Protein AF-A0A968Z0V1-F1 (afdb_monomer_lite)

Radius of gyration: 16.64 Å; chains: 1; bounding box: 34×28×48 Å

Structure (mmCIF, N/CA/C/O backbone):
data_AF-A0A968Z0V1-F1
#
_entry.id   AF-A0A968Z0V1-F1
#
loop_
_atom_site.group_PDB
_atom_site.id
_atom_site.type_symbol
_atom_site.label_atom_id
_atom_site.label_alt_id
_atom_site.label_comp_id
_atom_site.label_asym_id
_atom_site.label_entity_id
_atom_site.label_seq_id
_atom_site.pdbx_PDB_ins_code
_atom_site.Cartn_x
_atom_site.Cartn_y
_atom_site.Cartn_z
_atom_site.occupancy
_atom_site.B_iso_or_equiv
_atom_site.auth_seq_id
_atom_site.auth_comp_id
_atom_site.auth_asym_id
_atom_site.auth_atom_id
_atom_site.pdbx_PDB_model_num
ATOM 1 N N . PRO A 1 1 ? 3.049 -8.896 -10.573 1.00 77.19 1 PRO A N 1
ATOM 2 C CA . PRO A 1 1 ? 4.170 -7.923 -10.628 1.00 77.19 1 PRO A CA 1
ATOM 3 C C . PRO A 1 1 ? 5.228 -8.307 -9.599 1.00 77.19 1 PRO A C 1
ATOM 5 O O . PRO A 1 1 ? 4.851 -8.575 -8.463 1.00 77.19 1 PRO A O 1
ATOM 8 N N . GLU A 1 2 ? 6.504 -8.376 -9.978 1.00 80.38 2 GLU A N 1
ATOM 9 C CA . GLU A 1 2 ? 7.561 -8.896 -9.091 1.00 80.38 2 GLU A CA 1
ATOM 10 C C . GLU A 1 2 ? 7.703 -8.084 -7.800 1.00 80.38 2 GLU A C 1
ATOM 12 O O . GLU A 1 2 ? 7.778 -8.660 -6.719 1.00 80.38 2 GLU A O 1
ATOM 17 N N . ALA A 1 3 ? 7.609 -6.754 -7.894 1.00 82.75 3 ALA A N 1
ATOM 18 C CA . ALA A 1 3 ? 7.660 -5.867 -6.732 1.00 82.75 3 ALA A CA 1
ATOM 19 C C . ALA A 1 3 ? 6.561 -6.164 -5.695 1.00 82.75 3 ALA A C 1
ATOM 21 O O . ALA A 1 3 ? 6.799 -6.079 -4.499 1.00 82.75 3 ALA A O 1
ATOM 22 N N . LEU A 1 4 ? 5.361 -6.557 -6.134 1.00 86.12 4 LEU A N 1
ATOM 23 C CA . LEU A 1 4 ? 4.273 -6.922 -5.219 1.00 86.12 4 LEU A CA 1
ATOM 24 C C . LEU A 1 4 ? 4.454 -8.331 -4.634 1.00 86.12 4 LEU A C 1
ATOM 26 O O . LEU A 1 4 ? 4.033 -8.603 -3.512 1.00 86.12 4 LEU A O 1
ATOM 30 N N . ALA A 1 5 ? 5.089 -9.227 -5.390 1.00 89.88 5 ALA A N 1
ATOM 31 C CA . ALA A 1 5 ? 5.349 -10.604 -4.981 1.00 89.88 5 ALA A CA 1
ATOM 32 C C . ALA A 1 5 ? 6.488 -10.720 -3.954 1.00 89.88 5 ALA A C 1
ATOM 34 O O . ALA A 1 5 ? 6.538 -11.708 -3.222 1.00 89.88 5 ALA A O 1
ATOM 35 N N . GLY A 1 6 ? 7.400 -9.744 -3.918 1.00 88.88 6 GLY A N 1
ATOM 36 C CA . GLY A 1 6 ? 8.520 -9.696 -2.976 1.00 88.88 6 GLY A CA 1
ATOM 37 C C . GLY A 1 6 ? 8.186 -9.098 -1.606 1.00 88.88 6 GLY A C 1
ATOM 38 O O . GLY A 1 6 ? 9.044 -9.132 -0.726 1.00 88.88 6 GLY A O 1
ATOM 39 N N . ALA A 1 7 ? 6.985 -8.542 -1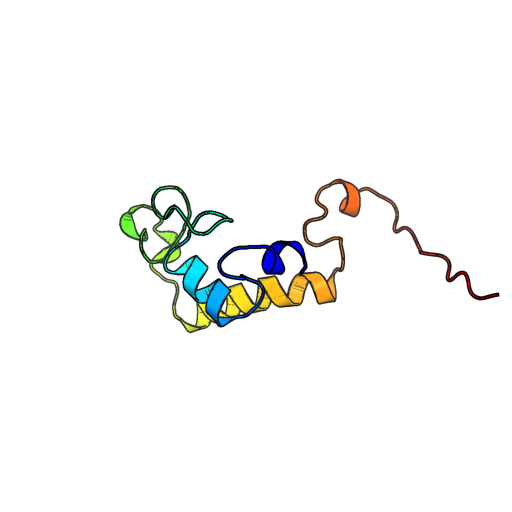.429 1.00 91.81 7 ALA A N 1
ATOM 40 C CA . ALA A 1 7 ? 6.528 -8.017 -0.147 1.00 91.81 7 ALA A CA 1
ATOM 41 C C . ALA A 1 7 ? 6.206 -9.150 0.842 1.00 91.81 7 ALA A C 1
ATOM 43 O O . ALA A 1 7 ? 5.864 -10.269 0.441 1.00 91.81 7 ALA A O 1
ATOM 44 N N . VAL A 1 8 ? 6.274 -8.842 2.136 1.00 89.44 8 VAL A N 1
ATOM 45 C CA . VAL A 1 8 ? 5.862 -9.729 3.227 1.00 89.44 8 VAL A CA 1
ATOM 46 C C . VAL A 1 8 ? 4.802 -8.995 4.057 1.00 89.44 8 VAL A C 1
ATOM 48 O O . VAL A 1 8 ? 5.118 -7.961 4.625 1.00 89.44 8 VAL A O 1
ATOM 51 N N . PRO A 1 9 ? 3.544 -9.471 4.127 1.00 90.56 9 PRO A N 1
ATOM 52 C CA . PRO A 1 9 ? 2.968 -10.561 3.341 1.00 90.56 9 PRO A CA 1
ATOM 53 C C . PRO A 1 9 ? 2.932 -10.224 1.841 1.00 90.56 9 PRO A C 1
ATOM 55 O O . PRO A 1 9 ? 2.981 -9.059 1.444 1.00 90.56 9 PRO A O 1
ATOM 58 N N . ARG A 1 10 ? 2.844 -11.256 0.994 1.00 93.12 10 ARG A N 1
ATOM 59 C CA . ARG A 1 10 ? 2.811 -11.085 -0.467 1.00 93.12 10 ARG A CA 1
ATOM 60 C C . ARG A 1 10 ? 1.611 -10.239 -0.877 1.00 93.12 10 ARG A C 1
ATOM 62 O O . ARG A 1 10 ? 0.497 -10.557 -0.489 1.00 93.12 10 ARG A O 1
ATOM 69 N N . ARG A 1 11 ? 1.808 -9.218 -1.713 1.00 94.88 11 ARG A N 1
ATOM 70 C CA . ARG A 1 11 ? 0.746 -8.295 -2.166 1.00 94.88 11 ARG A CA 1
ATOM 71 C C . ARG A 1 11 ? 0.393 -8.483 -3.649 1.00 94.88 11 ARG A C 1
ATOM 73 O O . ARG A 1 11 ? -0.101 -7.572 -4.303 1.00 94.88 11 ARG A O 1
ATOM 80 N N . ASP A 1 12 ? 0.685 -9.652 -4.218 1.00 93.50 12 ASP A N 1
ATOM 81 C CA . ASP A 1 12 ? 0.474 -9.965 -5.639 1.00 93.50 12 ASP A CA 1
ATOM 82 C C . ASP A 1 12 ? -0.862 -10.659 -5.945 1.00 93.50 12 ASP A C 1
ATOM 84 O O . ASP A 1 12 ? -1.067 -11.160 -7.052 1.00 93.50 12 ASP A O 1
ATOM 88 N N . ASN A 1 13 ? -1.777 -10.667 -4.980 1.00 93.94 13 ASN A N 1
ATOM 89 C CA . ASN A 1 13 ? -3.110 -11.239 -5.092 1.00 93.94 13 ASN A CA 1
ATOM 90 C C . ASN A 1 13 ? -4.166 -10.249 -4.574 1.00 93.94 13 ASN A C 1
ATOM 92 O O . ASN A 1 13 ? -3.837 -9.242 -3.945 1.00 93.94 13 ASN A O 1
ATOM 96 N N . LEU A 1 14 ? -5.431 -10.532 -4.888 1.00 94.44 14 LEU A N 1
ATOM 97 C CA . LEU A 1 14 ? -6.545 -9.635 -4.592 1.00 94.44 14 LEU A CA 1
ATOM 98 C C . LEU A 1 14 ? -6.744 -9.455 -3.082 1.00 94.44 14 LEU A C 1
ATOM 100 O O . LEU A 1 14 ? -6.730 -8.325 -2.607 1.00 94.44 14 LEU A O 1
ATOM 104 N N . GLU A 1 15 ? -6.859 -10.558 -2.341 1.00 94.69 15 GLU A N 1
ATOM 105 C CA . GLU A 1 15 ? -7.124 -10.558 -0.895 1.00 94.69 15 GLU A CA 1
ATOM 106 C C . GLU A 1 15 ? -6.049 -9.786 -0.127 1.00 94.69 15 GLU A C 1
ATOM 108 O O . GLU A 1 15 ? -6.352 -8.944 0.709 1.00 94.69 15 GLU A O 1
ATOM 113 N N . SER A 1 16 ? -4.778 -10.000 -0.467 1.00 94.56 16 SER A N 1
ATOM 114 C CA . SER A 1 16 ? -3.670 -9.313 0.191 1.00 94.56 16 SER A CA 1
ATOM 115 C C . SER A 1 16 ? -3.575 -7.829 -0.165 1.00 94.56 16 SER A C 1
ATOM 117 O O . SER A 1 16 ? -3.001 -7.070 0.608 1.00 94.56 16 SER A O 1
ATOM 119 N N . LEU A 1 17 ? -4.094 -7.380 -1.311 1.00 94.88 17 LEU A N 1
ATOM 120 C CA . LEU A 1 17 ? -4.178 -5.945 -1.610 1.00 94.88 17 LEU A CA 1
ATOM 121 C C . LEU A 1 17 ? -5.363 -5.289 -0.911 1.00 94.88 17 LEU A C 1
ATOM 123 O O . LEU A 1 17 ? -5.217 -4.163 -0.446 1.00 94.88 17 LEU A O 1
ATOM 127 N N . VAL A 1 18 ? -6.497 -5.983 -0.809 1.00 96.25 18 VAL A N 1
ATOM 128 C CA . VAL A 1 18 ? -7.636 -5.515 -0.010 1.00 96.25 18 VAL A CA 1
ATOM 129 C C . VAL A 1 18 ? -7.199 -5.349 1.446 1.00 96.25 18 VAL A C 1
ATOM 131 O O . VAL A 1 18 ? -7.272 -4.236 1.957 1.00 96.25 18 VAL A O 1
ATOM 134 N N . ASP A 1 19 ? -6.582 -6.374 2.043 1.00 95.62 19 ASP A N 1
ATOM 135 C CA . ASP A 1 19 ? -6.011 -6.312 3.399 1.00 95.62 19 ASP A CA 1
ATOM 136 C C . ASP A 1 19 ? -5.020 -5.146 3.567 1.00 95.62 19 ASP A C 1
ATOM 138 O O . ASP A 1 19 ? -5.036 -4.447 4.576 1.00 95.62 19 ASP A O 1
ATOM 142 N N . TYR A 1 20 ? -4.195 -4.861 2.551 1.00 96.06 20 TYR A N 1
ATOM 143 C CA . TYR A 1 20 ? -3.275 -3.720 2.600 1.00 96.06 20 TYR A CA 1
ATOM 144 C C . TYR A 1 20 ? -4.006 -2.372 2.635 1.00 96.06 20 TYR A C 1
ATOM 146 O O . TYR A 1 20 ? -3.545 -1.437 3.284 1.00 96.06 20 TYR A O 1
ATOM 154 N N . ILE A 1 21 ? -5.123 -2.240 1.916 1.00 95.56 21 ILE A N 1
ATOM 155 C CA . ILE A 1 21 ? -5.927 -1.012 1.921 1.00 95.56 21 ILE A CA 1
ATOM 156 C C . ILE A 1 21 ? -6.724 -0.899 3.230 1.00 95.56 21 ILE A C 1
ATOM 158 O O . ILE A 1 21 ? -7.006 0.207 3.689 1.00 95.56 21 ILE A O 1
ATOM 162 N N . GLU A 1 22 ? -7.057 -2.012 3.877 1.00 94.94 22 GLU A N 1
ATOM 163 C CA . GLU A 1 22 ? -7.687 -2.000 5.195 1.00 94.94 22 GLU A CA 1
ATOM 164 C C . GLU A 1 22 ? -6.699 -1.606 6.302 1.00 94.94 22 GLU A C 1
ATOM 166 O O . GLU A 1 22 ? -6.960 -0.660 7.055 1.00 94.94 22 GLU A O 1
ATOM 171 N N . ASN A 1 23 ? -5.554 -2.294 6.363 1.00 95.56 23 ASN A N 1
ATOM 172 C CA . ASN A 1 23 ? -4.499 -2.127 7.360 1.00 95.56 23 ASN A CA 1
ATOM 173 C C . ASN A 1 23 ? -3.108 -2.127 6.690 1.00 95.56 23 ASN A C 1
ATOM 175 O O . ASN A 1 23 ? -2.446 -3.167 6.615 1.00 95.56 23 ASN A O 1
ATOM 179 N N . PRO A 1 24 ? -2.631 -0.971 6.198 1.00 96.19 24 PRO A N 1
ATOM 180 C CA . PRO A 1 24 ? -1.356 -0.902 5.497 1.00 96.19 24 PRO A CA 1
ATOM 181 C C . PRO A 1 24 ? -0.184 -1.166 6.449 1.00 96.19 24 PRO A C 1
ATOM 183 O O . PRO A 1 24 ? -0.111 -0.613 7.550 1.00 96.19 24 PRO A O 1
ATOM 186 N N . THR A 1 25 ? 0.766 -1.976 5.984 1.00 96.12 25 THR A N 1
ATOM 187 C CA . THR A 1 25 ? 1.998 -2.341 6.700 1.00 96.12 25 THR A CA 1
ATOM 188 C C . THR A 1 25 ? 3.235 -1.942 5.902 1.00 96.12 25 THR A C 1
ATOM 190 O O . THR A 1 25 ? 3.160 -1.673 4.704 1.00 96.12 25 THR A O 1
ATOM 193 N N . THR A 1 26 ? 4.406 -1.946 6.527 1.00 96.44 26 THR A N 1
ATOM 194 C CA . THR A 1 26 ? 5.683 -1.852 5.812 1.00 96.44 26 THR A CA 1
ATOM 195 C C . THR A 1 26 ? 5.873 -3.016 4.834 1.00 96.44 26 THR A C 1
ATOM 197 O O . THR A 1 26 ? 5.163 -4.024 4.875 1.00 96.44 26 THR A O 1
ATOM 200 N N . TYR A 1 27 ? 6.841 -2.875 3.924 1.00 95.25 27 TYR A N 1
ATOM 201 C CA . TYR A 1 27 ? 7.128 -3.873 2.886 1.00 95.25 27 TYR A CA 1
ATOM 202 C C . TYR A 1 27 ? 7.574 -5.233 3.450 1.00 95.25 27 TYR A C 1
ATOM 204 O O . TYR A 1 27 ? 7.368 -6.265 2.815 1.00 95.25 27 TYR A O 1
ATOM 212 N N . ASP A 1 28 ? 8.177 -5.228 4.638 1.00 94.38 28 ASP A N 1
ATOM 213 C CA . ASP A 1 28 ? 8.546 -6.410 5.419 1.00 94.38 28 ASP A CA 1
ATOM 214 C C . ASP A 1 28 ? 7.446 -6.867 6.399 1.00 94.38 28 ASP A C 1
ATOM 216 O O . ASP A 1 28 ? 7.587 -7.916 7.027 1.00 94.38 28 ASP A O 1
ATOM 220 N N . GLY A 1 29 ? 6.355 -6.103 6.521 1.00 93.12 29 GLY A N 1
ATOM 221 C CA . GLY A 1 29 ? 5.170 -6.456 7.302 1.00 93.12 29 GLY A CA 1
ATOM 222 C C . GLY A 1 29 ? 5.330 -6.314 8.811 1.00 93.12 29 GLY A C 1
ATOM 223 O O . GLY A 1 29 ? 4.467 -6.782 9.549 1.00 93.12 29 GLY A O 1
ATOM 224 N N . LEU A 1 30 ? 6.425 -5.711 9.280 1.00 93.56 30 LEU A N 1
ATOM 225 C CA . LEU A 1 30 ? 6.734 -5.611 10.708 1.00 93.56 30 LEU A CA 1
ATOM 226 C C . LEU A 1 30 ? 6.004 -4.460 11.400 1.00 93.56 30 LEU A C 1
ATOM 228 O O . LEU A 1 30 ? 5.673 -4.571 12.579 1.00 93.56 30 LEU A O 1
ATOM 232 N N . GLU A 1 31 ? 5.756 -3.367 10.680 1.00 94.44 31 GLU A N 1
ATOM 233 C CA . GLU A 1 31 ? 5.164 -2.158 11.245 1.00 94.44 31 GLU A CA 1
ATOM 234 C C . GLU A 1 31 ? 3.877 -1.790 10.509 1.00 94.44 31 GLU A C 1
ATOM 236 O O . GLU A 1 31 ? 3.804 -1.810 9.278 1.00 94.44 31 GLU A O 1
ATOM 241 N N . GLU A 1 32 ? 2.845 -1.431 11.268 1.00 95.19 32 GLU A N 1
ATOM 242 C CA . GLU A 1 32 ? 1.626 -0.845 10.718 1.00 95.19 32 GLU A CA 1
ATOM 243 C C . GLU A 1 32 ? 1.855 0.641 10.423 1.00 95.19 32 GLU A C 1
ATOM 245 O O . GLU A 1 32 ? 2.360 1.381 11.264 1.00 95.19 32 GLU A O 1
ATOM 250 N N . ILE A 1 33 ? 1.440 1.099 9.241 1.00 96.00 33 ILE A N 1
ATOM 251 C CA . ILE A 1 33 ? 1.694 2.466 8.754 1.00 96.00 33 ILE A CA 1
ATOM 252 C C . ILE A 1 33 ? 0.403 3.252 8.500 1.00 96.00 33 ILE A C 1
ATOM 254 O O . ILE A 1 33 ? 0.394 4.212 7.730 1.00 96.00 33 ILE A O 1
ATOM 258 N N . SER A 1 34 ? -0.696 2.871 9.156 1.00 95.31 34 SER A N 1
ATOM 259 C CA . SER A 1 34 ? -2.016 3.504 8.983 1.00 95.31 34 SER A CA 1
ATOM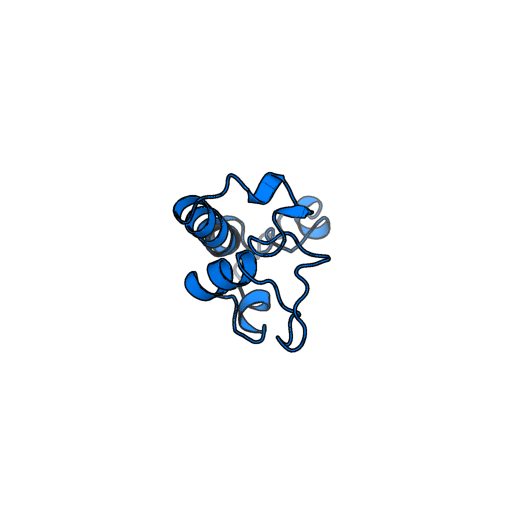 260 C C . SER A 1 34 ? -2.006 5.016 9.252 1.00 95.31 34 SER A C 1
ATOM 262 O O . SER A 1 34 ? -2.777 5.746 8.641 1.00 95.31 34 SER A O 1
ATOM 264 N N . GLU A 1 35 ? -1.113 5.510 10.112 1.00 93.94 35 GLU A N 1
ATOM 265 C CA . GLU A 1 35 ? -0.989 6.944 10.424 1.00 93.94 35 GLU A CA 1
ATOM 266 C C . GLU A 1 35 ? -0.409 7.782 9.272 1.00 93.94 35 GLU A C 1
ATOM 268 O O . GLU A 1 35 ? -0.626 8.992 9.214 1.00 93.94 35 GLU A O 1
ATOM 273 N N . ILE A 1 36 ? 0.342 7.153 8.363 1.00 96.12 36 ILE A N 1
ATOM 274 C CA . ILE A 1 36 ? 1.059 7.832 7.271 1.00 96.12 36 ILE A CA 1
ATOM 275 C C . ILE A 1 36 ? 0.658 7.335 5.879 1.00 96.12 36 ILE A C 1
ATOM 277 O O . ILE A 1 36 ? 1.093 7.902 4.873 1.00 96.12 36 ILE A O 1
ATOM 281 N N . HIS A 1 37 ? -0.173 6.296 5.804 1.00 96.06 37 HIS A N 1
ATOM 282 C CA . HIS A 1 37 ? -0.697 5.739 4.568 1.00 96.06 37 HIS A CA 1
ATOM 283 C C . HIS A 1 37 ? -2.234 5.693 4.607 1.00 96.06 37 HIS A C 1
ATOM 285 O O . HIS A 1 37 ? -2.803 5.249 5.607 1.00 96.06 37 HIS A O 1
ATOM 291 N N . PRO A 1 38 ? -2.928 6.089 3.521 1.00 96.06 38 PRO A N 1
ATOM 292 C CA . PRO A 1 38 ? -4.377 5.950 3.432 1.00 96.06 38 PRO A CA 1
ATOM 293 C C . PRO A 1 38 ? -4.823 4.494 3.588 1.00 96.06 38 PRO A C 1
ATOM 295 O O . PRO A 1 38 ? -4.387 3.632 2.825 1.00 96.06 38 PRO A O 1
ATOM 298 N N . GLY A 1 39 ? -5.712 4.236 4.544 1.00 93.94 39 GLY A N 1
ATOM 299 C CA . GLY A 1 39 ? -6.362 2.942 4.733 1.00 93.94 39 GLY A CA 1
ATOM 300 C C . GLY A 1 39 ? -7.732 3.076 5.400 1.00 93.94 39 GLY A C 1
ATOM 301 O O . GLY A 1 39 ? -8.096 4.165 5.856 1.00 93.94 39 GLY A O 1
ATOM 302 N N . LEU A 1 40 ? -8.511 1.989 5.467 1.00 93.44 40 LEU A N 1
ATOM 303 C CA . LEU A 1 40 ? -9.805 2.009 6.171 1.00 93.44 40 LEU A CA 1
ATOM 304 C C . LEU A 1 40 ? -9.638 2.240 7.683 1.00 93.44 40 LEU A C 1
ATOM 306 O O . LEU A 1 40 ? -10.446 2.945 8.297 1.00 93.44 40 LEU A O 1
ATOM 310 N N . LYS A 1 41 ? -8.551 1.726 8.272 1.00 93.81 41 LYS A N 1
ATOM 311 C CA . LYS A 1 41 ? -8.207 1.938 9.687 1.00 9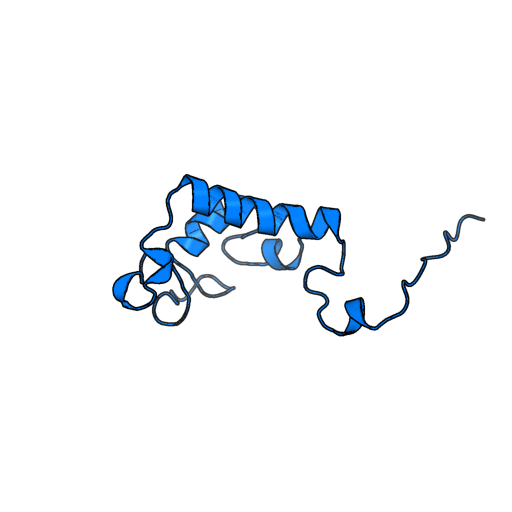3.81 41 LYS A CA 1
ATOM 312 C C . LYS A 1 41 ? -7.938 3.408 10.040 1.00 93.81 41 LYS A C 1
ATOM 314 O O . LYS A 1 41 ? -8.168 3.803 11.177 1.00 93.81 41 LYS A O 1
ATOM 319 N N . SER A 1 42 ? -7.510 4.220 9.071 1.00 93.81 42 SER A N 1
ATOM 320 C CA . SER A 1 42 ? -7.152 5.640 9.231 1.00 93.81 42 SER A CA 1
ATOM 321 C C . SER A 1 42 ? -8.110 6.598 8.509 1.00 93.81 42 SER A C 1
ATOM 323 O O . SER A 1 42 ? -7.743 7.673 8.026 1.00 93.81 42 SER A O 1
ATOM 325 N N . THR A 1 43 ? -9.385 6.217 8.423 1.00 94.56 43 THR A N 1
ATOM 326 C CA . THR A 1 43 ? -10.456 7.026 7.811 1.00 94.56 43 THR A CA 1
ATOM 327 C C . THR A 1 43 ? -10.714 8.352 8.527 1.00 94.56 43 THR A C 1
ATOM 329 O O . THR A 1 43 ? -11.291 9.278 7.946 1.00 94.56 43 THR A O 1
ATOM 332 N N . ASP A 1 44 ? -10.290 8.486 9.777 1.00 94.62 44 ASP A N 1
ATOM 333 C CA . ASP A 1 44 ? -10.318 9.723 10.547 1.00 94.62 44 ASP A CA 1
ATOM 334 C C . ASP A 1 44 ? -9.410 10.799 9.924 1.00 94.62 44 ASP A C 1
ATOM 336 O O . ASP A 1 44 ? -9.899 11.903 9.660 1.00 94.62 44 ASP A O 1
ATOM 340 N N . ILE A 1 45 ? -8.160 10.457 9.589 1.00 96.75 45 ILE A N 1
ATOM 341 C CA . ILE A 1 45 ? -7.162 11.355 8.980 1.00 96.75 45 ILE A CA 1
ATOM 342 C C . ILE A 1 45 ? -7.173 11.349 7.444 1.00 96.75 45 ILE A C 1
ATOM 344 O O . ILE A 1 45 ? -6.753 12.331 6.826 1.00 96.75 45 ILE A O 1
ATOM 348 N N . TYR A 1 46 ? -7.726 10.306 6.813 1.00 96.19 46 TYR A N 1
ATOM 349 C CA . TYR A 1 46 ? -7.919 10.215 5.362 1.00 96.19 46 TYR A CA 1
ATOM 350 C C . TYR A 1 46 ? -9.412 10.177 4.990 1.00 96.19 46 TYR A C 1
ATOM 352 O O . TYR A 1 46 ? -9.960 9.114 4.688 1.00 96.19 46 TYR A O 1
ATOM 360 N N . PRO A 1 47 ? -10.098 11.339 4.908 1.00 95.69 47 PRO A N 1
ATOM 361 C CA . PRO A 1 47 ? -11.543 11.395 4.673 1.00 95.69 47 PRO A CA 1
ATOM 362 C C . PRO A 1 47 ? -12.011 10.731 3.375 1.00 95.69 47 PRO A C 1
ATOM 364 O O . PRO A 1 47 ? -13.149 10.279 3.303 1.00 95.69 47 PRO A O 1
ATOM 367 N N . LYS A 1 48 ? -11.144 10.653 2.355 1.00 94.44 48 LYS A N 1
ATOM 368 C CA . LYS A 1 48 ? -11.457 10.006 1.069 1.00 94.44 48 LYS A CA 1
ATOM 369 C C . LYS A 1 48 ? -11.658 8.493 1.186 1.00 94.44 48 LYS A C 1
ATOM 371 O O . LYS A 1 48 ? -12.299 7.919 0.317 1.00 94.44 48 LYS A O 1
ATOM 376 N N . MET A 1 49 ? -11.149 7.869 2.247 1.00 95.38 49 MET A N 1
ATOM 377 C CA . MET A 1 49 ? -11.316 6.435 2.484 1.00 95.38 49 MET A CA 1
ATOM 378 C C . MET A 1 49 ? -12.696 6.103 3.074 1.00 95.38 49 MET A C 1
ATOM 380 O O . MET A 1 49 ? -13.138 4.969 2.976 1.00 95.38 49 MET A O 1
ATOM 384 N N . ARG A 1 50 ? -13.413 7.083 3.655 1.00 94.25 50 ARG A N 1
ATOM 385 C CA . ARG A 1 50 ? -14.696 6.862 4.362 1.00 94.25 50 ARG A CA 1
ATOM 386 C C . ARG A 1 50 ? -15.830 6.376 3.467 1.00 94.25 50 ARG A C 1
ATOM 388 O O . ARG A 1 50 ? -16.765 5.759 3.958 1.00 94.25 50 ARG A O 1
ATOM 395 N N . SER A 1 51 ? -15.795 6.748 2.191 1.00 94.56 51 SER A N 1
ATOM 396 C CA . SER A 1 51 ? -16.843 6.415 1.225 1.00 94.56 51 SER A CA 1
ATOM 397 C C . SER A 1 51 ? -16.554 5.140 0.441 1.00 94.56 51 SER A C 1
ATOM 399 O O . SER A 1 51 ? -17.371 4.781 -0.398 1.00 94.56 51 SER A O 1
ATOM 401 N N . LEU A 1 52 ? -15.393 4.512 0.650 1.00 95.62 52 LEU A N 1
ATOM 402 C CA . LEU A 1 52 ? -15.020 3.308 -0.080 1.00 95.62 52 LEU A CA 1
ATOM 403 C C . LEU A 1 52 ? -15.779 2.110 0.482 1.00 95.62 52 LEU A C 1
ATOM 405 O O . LEU A 1 52 ? -15.801 1.882 1.691 1.00 95.62 52 LEU A O 1
ATOM 409 N N . THR A 1 53 ? -16.404 1.365 -0.418 1.00 95.69 53 THR A N 1
ATOM 410 C CA . THR A 1 53 ? -17.057 0.089 -0.132 1.00 95.69 53 THR A CA 1
ATOM 411 C C . THR A 1 53 ? -16.108 -1.073 -0.416 1.00 95.69 53 THR A C 1
ATOM 413 O O . THR A 1 53 ? -15.082 -0.896 -1.071 1.00 95.69 53 THR A O 1
ATOM 416 N N . GLU A 1 54 ? -16.462 -2.274 0.037 1.00 94.00 54 GLU A N 1
ATOM 417 C CA . GLU A 1 54 ? -15.703 -3.498 -0.260 1.00 94.00 54 GLU A CA 1
ATOM 418 C C . GLU A 1 54 ? -15.518 -3.710 -1.773 1.00 94.00 54 GLU A C 1
ATOM 420 O O . GLU A 1 54 ? -14.421 -4.008 -2.246 1.00 94.00 54 GLU A O 1
ATOM 425 N N . ASP A 1 55 ? -16.569 -3.453 -2.557 1.00 96.56 55 ASP A N 1
ATOM 426 C CA . ASP A 1 55 ? -16.518 -3.549 -4.018 1.00 96.56 55 ASP A CA 1
ATOM 427 C C . ASP A 1 55 ? -15.513 -2.550 -4.619 1.00 96.56 55 ASP A C 1
ATOM 429 O O . ASP A 1 55 ? -14.807 -2.874 -5.580 1.00 96.56 55 ASP A O 1
ATOM 433 N N . ASP A 1 56 ? -15.393 -1.353 -4.033 1.00 96.62 56 ASP A N 1
ATOM 434 C CA . ASP A 1 56 ? -14.402 -0.360 -4.454 1.00 96.62 56 ASP A CA 1
ATOM 435 C C . ASP A 1 56 ? -12.975 -0.819 -4.130 1.00 96.62 56 ASP A C 1
ATOM 437 O O . ASP A 1 56 ? -12.070 -0.627 -4.946 1.00 96.62 56 ASP A O 1
ATOM 441 N N . LEU A 1 57 ? -12.757 -1.461 -2.975 1.00 95.94 57 LEU A N 1
ATOM 442 C CA . LEU A 1 57 ? -11.451 -2.021 -2.610 1.00 95.94 57 LEU A CA 1
ATOM 443 C C . LEU A 1 57 ? -11.023 -3.107 -3.596 1.00 95.94 57 LEU A C 1
ATOM 445 O O . LEU A 1 57 ? -9.902 -3.076 -4.115 1.00 95.94 57 LEU A O 1
ATOM 449 N N . VAL A 1 58 ? -11.941 -4.021 -3.915 1.00 96.94 58 VAL A N 1
ATOM 450 C CA . VAL A 1 58 ? -11.736 -5.075 -4.913 1.00 96.94 58 VAL A CA 1
ATOM 451 C C . VAL A 1 58 ? -11.447 -4.476 -6.291 1.00 96.94 58 VAL A C 1
ATOM 453 O O . VAL A 1 58 ? -10.530 -4.932 -6.980 1.00 96.94 58 VAL A O 1
ATOM 456 N N . ALA A 1 59 ? -12.169 -3.429 -6.697 1.00 97.50 59 ALA A N 1
ATOM 457 C CA . ALA A 1 59 ? -11.939 -2.752 -7.971 1.00 97.50 59 ALA A CA 1
ATOM 458 C C . ALA A 1 59 ? -10.559 -2.071 -8.034 1.00 97.50 59 ALA A C 1
ATOM 460 O O . ALA A 1 59 ? -9.857 -2.193 -9.045 1.00 97.50 59 ALA A O 1
ATOM 461 N N . ILE A 1 60 ? -10.133 -1.401 -6.958 1.00 96.06 60 ILE A N 1
ATOM 462 C CA . ILE A 1 60 ? -8.807 -0.771 -6.849 1.00 96.06 60 ILE A CA 1
ATOM 463 C C . ILE A 1 60 ? -7.705 -1.835 -6.917 1.00 96.06 60 ILE A C 1
ATOM 465 O O . ILE A 1 60 ? -6.778 -1.717 -7.723 1.00 96.06 60 ILE A O 1
ATOM 469 N N . ALA A 1 61 ? -7.819 -2.898 -6.120 1.00 95.88 61 ALA A N 1
ATOM 470 C CA . ALA A 1 61 ? -6.861 -3.998 -6.108 1.00 95.88 61 ALA A CA 1
ATOM 471 C C . ALA A 1 61 ? -6.782 -4.692 -7.481 1.00 95.88 61 ALA A C 1
ATOM 473 O O . ALA A 1 61 ? -5.693 -4.917 -8.015 1.00 95.88 61 ALA A O 1
ATOM 474 N N . GLY A 1 62 ? -7.932 -4.946 -8.111 1.00 95.56 62 GLY A N 1
ATOM 475 C CA . GLY A 1 62 ? -8.017 -5.494 -9.462 1.00 95.56 62 GLY A CA 1
ATOM 476 C C . GLY A 1 62 ? -7.332 -4.605 -10.502 1.00 95.56 62 GLY A C 1
ATOM 477 O O . GLY A 1 62 ? -6.575 -5.106 -11.335 1.00 95.56 62 GLY A O 1
ATOM 478 N N . HIS A 1 63 ? -7.523 -3.285 -10.426 1.00 95.50 63 HIS A N 1
ATOM 479 C CA . HIS A 1 63 ? -6.842 -2.336 -11.304 1.00 95.50 63 HIS A CA 1
ATOM 480 C C . HIS A 1 63 ? -5.316 -2.412 -11.149 1.00 95.50 63 HIS A C 1
ATOM 482 O O . HIS A 1 63 ? -4.611 -2.549 -12.149 1.00 95.50 63 HIS A O 1
ATOM 488 N N . ILE A 1 64 ? -4.802 -2.408 -9.914 1.00 94.69 64 ILE A N 1
ATOM 489 C CA . ILE A 1 64 ? -3.360 -2.499 -9.620 1.00 94.69 64 ILE A CA 1
ATOM 490 C C . ILE A 1 64 ? -2.741 -3.781 -10.201 1.00 94.69 64 ILE A C 1
ATOM 492 O O . ILE A 1 64 ? -1.623 -3.751 -10.718 1.00 94.69 64 ILE A O 1
ATOM 496 N N . LEU A 1 65 ? -3.458 -4.907 -10.146 1.00 93.75 65 LEU A N 1
ATOM 497 C CA . LEU A 1 65 ? -2.979 -6.188 -10.674 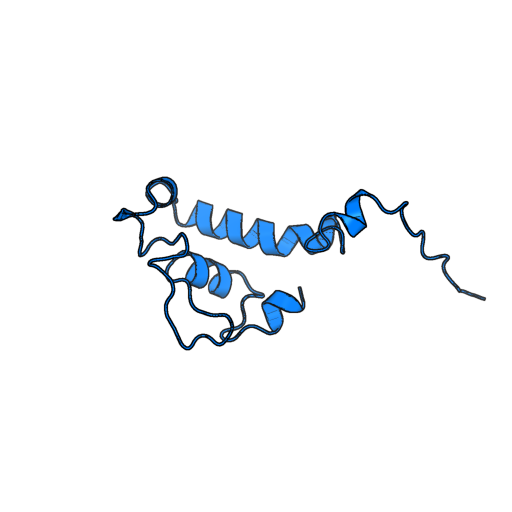1.00 93.75 65 LEU A CA 1
ATOM 498 C C . LEU A 1 65 ? -3.085 -6.286 -12.203 1.00 93.75 65 LEU A C 1
ATOM 500 O O . LEU A 1 65 ? -2.261 -6.955 -12.836 1.00 93.75 65 LEU A O 1
ATOM 504 N N . LEU A 1 66 ? -4.094 -5.647 -12.799 1.00 94.44 66 LEU A N 1
ATOM 505 C CA . LEU A 1 66 ? -4.358 -5.702 -14.236 1.00 94.44 66 LEU A CA 1
ATOM 506 C C . LEU A 1 66 ? -3.465 -4.742 -15.032 1.00 94.44 66 LEU A C 1
ATOM 508 O O . LEU A 1 66 ? -2.949 -5.133 -16.076 1.00 94.44 66 LEU A O 1
ATOM 512 N N . GLN A 1 67 ? -3.252 -3.512 -14.556 1.00 92.00 67 GLN A N 1
ATOM 513 C CA . GLN A 1 67 ? -2.484 -2.487 -15.277 1.00 92.00 67 GLN A CA 1
ATOM 514 C C . GLN A 1 67 ? -1.107 -2.952 -15.783 1.00 92.00 67 GLN A C 1
ATOM 516 O O . GLN A 1 67 ? -0.854 -2.796 -16.978 1.00 92.00 67 GLN A O 1
ATOM 521 N N . PRO A 1 68 ? -0.242 -3.595 -14.972 1.00 91.38 68 PRO A N 1
ATOM 522 C CA . PRO A 1 68 ? 1.046 -4.092 -15.458 1.00 91.38 68 PRO A CA 1
ATOM 523 C C . PRO A 1 68 ? 0.932 -5.110 -16.603 1.00 91.38 68 PRO A C 1
ATOM 525 O O . PRO A 1 68 ? 1.865 -5.246 -17.383 1.00 91.38 68 PRO A O 1
ATOM 528 N N . LYS A 1 69 ? -0.202 -5.810 -16.747 1.00 89.50 69 LYS A N 1
ATOM 529 C CA . LYS A 1 69 ? -0.452 -6.718 -17.881 1.00 89.50 69 LYS A CA 1
ATOM 530 C C . LYS A 1 69 ? -0.902 -5.982 -19.146 1.00 89.50 69 LYS A C 1
ATOM 532 O O . LYS A 1 69 ? -0.741 -6.516 -20.235 1.00 89.50 69 LYS A O 1
ATOM 537 N N . VAL A 1 70 ? -1.488 -4.791 -19.006 1.00 91.62 70 VAL A N 1
ATOM 538 C CA . VAL A 1 70 ? -2.002 -3.985 -20.126 1.00 91.62 70 VAL A CA 1
ATOM 539 C C . VAL A 1 70 ? -0.917 -3.073 -20.689 1.00 91.62 70 VAL A C 1
ATOM 541 O O . VAL A 1 70 ? -0.736 -3.015 -21.900 1.00 91.62 70 VAL A O 1
ATOM 544 N N . ILE A 1 71 ? -0.198 -2.359 -19.819 1.00 89.25 71 ILE A N 1
ATOM 545 C CA . ILE A 1 71 ? 0.789 -1.346 -20.225 1.00 89.25 71 ILE A CA 1
ATOM 546 C C . ILE A 1 71 ? 2.245 -1.796 -20.027 1.00 89.25 71 ILE A C 1
ATOM 548 O O . ILE A 1 71 ? 3.168 -1.020 -20.281 1.00 89.25 71 ILE A O 1
ATOM 552 N N . GLY A 1 72 ? 2.462 -3.039 -19.583 1.00 88.31 72 GLY A N 1
ATOM 553 C CA . GLY A 1 72 ? 3.793 -3.602 -19.354 1.00 88.31 72 GLY A CA 1
ATOM 554 C C . GLY A 1 72 ? 4.599 -2.761 -18.369 1.00 88.31 72 GLY A C 1
ATOM 555 O O . GLY A 1 72 ? 4.050 -2.159 -17.443 1.00 88.31 72 GLY A O 1
ATOM 556 N N . ASP A 1 73 ? 5.901 -2.639 -18.609 1.00 86.88 73 ASP A N 1
ATOM 557 C CA . ASP A 1 73 ? 6.789 -1.884 -17.721 1.00 86.88 73 ASP A CA 1
ATOM 558 C C . ASP A 1 73 ? 6.659 -0.353 -17.827 1.00 86.88 73 ASP A C 1
ATOM 560 O O . ASP A 1 73 ? 7.387 0.378 -17.156 1.00 86.88 73 ASP A O 1
ATOM 564 N N . MET A 1 74 ? 5.674 0.170 -18.574 1.00 87.31 74 MET A N 1
ATOM 565 C CA . MET A 1 74 ? 5.197 1.539 -18.320 1.00 87.31 74 MET A CA 1
ATOM 566 C C . MET A 1 74 ? 4.570 1.658 -16.920 1.00 87.31 74 MET A C 1
ATOM 568 O O . MET A 1 74 ? 4.659 2.714 -16.292 1.00 87.31 74 MET A O 1
ATOM 572 N N . TRP A 1 75 ? 3.989 0.575 -16.392 1.00 88.81 75 TRP A N 1
ATOM 573 C CA . TRP A 1 75 ? 3.494 0.517 -15.020 1.00 88.81 75 TRP A CA 1
ATOM 574 C C . TRP A 1 75 ? 4.657 0.418 -14.029 1.00 88.81 75 TRP A C 1
ATOM 576 O O . TRP A 1 75 ? 5.401 -0.558 -14.017 1.00 88.81 75 TRP A O 1
ATOM 586 N N . GLY A 1 76 ? 4.826 1.440 -13.188 1.00 88.88 76 GLY A N 1
ATOM 587 C CA . GLY A 1 76 ? 5.928 1.511 -12.220 1.00 88.88 76 GLY A CA 1
ATOM 588 C C . GLY A 1 76 ? 7.275 1.955 -12.806 1.00 88.88 76 GLY A C 1
ATOM 589 O O . GLY A 1 76 ? 8.196 2.236 -12.047 1.00 88.88 76 GLY A O 1
ATOM 590 N N . GLY A 1 77 ? 7.393 2.102 -14.130 1.00 88.81 77 GLY A N 1
ATOM 591 C CA . GLY A 1 77 ? 8.620 2.568 -14.785 1.00 88.81 77 GLY A CA 1
ATOM 592 C C . GLY A 1 77 ? 8.862 4.081 -14.710 1.00 88.81 77 GLY A C 1
ATOM 593 O O . GLY A 1 77 ? 9.977 4.549 -14.929 1.00 88.81 77 GLY A O 1
ATOM 594 N N . GLY A 1 78 ? 7.836 4.870 -14.382 1.00 88.56 78 GLY A N 1
ATOM 595 C CA . GLY A 1 78 ? 7.953 6.319 -14.204 1.00 88.56 78 GLY A CA 1
ATOM 596 C C . GLY A 1 78 ? 8.343 7.073 -15.483 1.00 88.56 78 GLY A C 1
ATOM 597 O O . GLY A 1 78 ? 8.050 6.653 -16.603 1.00 88.56 78 GLY A O 1
ATOM 598 N N . LYS A 1 79 ? 9.005 8.229 -15.320 1.00 89.31 79 LYS A N 1
ATOM 599 C CA . LYS A 1 79 ? 9.293 9.161 -16.430 1.00 89.31 79 LYS A CA 1
ATOM 600 C C . LYS A 1 79 ? 10.115 8.545 -17.566 1.00 89.31 79 LYS A C 1
ATOM 602 O O . LYS A 1 79 ? 9.936 8.917 -18.719 1.00 89.31 79 LYS A O 1
ATOM 607 N N . THR A 1 80 ? 11.009 7.607 -17.256 1.00 86.19 80 THR A N 1
ATOM 608 C CA . THR A 1 80 ? 11.909 7.001 -18.248 1.00 86.19 80 THR A CA 1
ATOM 609 C C . THR A 1 80 ? 11.136 6.216 -19.299 1.00 86.19 80 THR A C 1
ATOM 611 O O . THR A 1 80 ? 11.535 6.216 -20.454 1.00 86.19 80 THR A O 1
ATOM 614 N N . ARG A 1 81 ? 9.997 5.617 -18.938 1.00 81.31 81 ARG A N 1
ATOM 615 C CA . ARG A 1 81 ? 9.166 4.815 -19.849 1.00 81.31 81 ARG A CA 1
ATOM 616 C C . ARG A 1 81 ? 8.147 5.624 -20.644 1.00 81.31 81 ARG A C 1
ATOM 618 O O . ARG A 1 81 ? 7.693 5.154 -21.676 1.00 81.31 81 ARG A O 1
ATOM 625 N N . TYR A 1 82 ? 7.835 6.837 -20.194 1.00 72.69 82 TYR A N 1
ATOM 626 C CA . TYR A 1 82 ? 6.994 7.789 -20.926 1.00 72.69 82 TYR A CA 1
ATOM 627 C C . TYR A 1 82 ? 7.780 8.626 -21.941 1.00 72.69 82 TYR A C 1
ATOM 629 O O . TYR A 1 82 ? 7.225 9.058 -22.946 1.00 72.69 82 TYR A O 1
ATOM 637 N N . SER A 1 83 ? 9.053 8.912 -21.652 1.00 62.28 83 SER A N 1
ATOM 638 C CA . SER A 1 83 ? 9.895 9.791 -22.475 1.00 62.28 83 SER A CA 1
ATOM 639 C C . SER A 1 83 ? 10.912 9.047 -23.341 1.00 62.28 83 SER A C 1
ATOM 641 O O . SER A 1 83 ? 11.516 9.669 -24.213 1.00 62.28 83 SER A O 1
ATOM 643 N N . ALA A 1 84 ? 11.123 7.747 -23.117 1.00 53.25 84 ALA A N 1
ATOM 644 C CA . ALA A 1 84 ? 11.911 6.933 -24.031 1.00 53.25 84 ALA A CA 1
ATOM 645 C C . ALA A 1 84 ? 11.065 6.580 -25.265 1.00 53.25 84 ALA A C 1
ATOM 647 O O . ALA A 1 84 ? 9.899 6.208 -25.105 1.00 53.25 84 ALA A O 1
ATOM 648 N N . PRO A 1 85 ? 11.623 6.669 -26.488 1.00 51.62 85 PRO A N 1
ATOM 649 C CA . PRO A 1 85 ? 10.982 6.056 -27.643 1.00 51.62 85 PRO A CA 1
ATOM 650 C C . PRO A 1 85 ? 10.734 4.581 -27.321 1.00 51.62 85 PRO A C 1
ATOM 652 O O . PRO A 1 85 ? 11.549 3.962 -26.634 1.00 51.62 85 PRO A O 1
ATOM 655 N N . ALA A 1 86 ? 9.600 4.039 -27.775 1.00 55.28 86 ALA A N 1
ATOM 656 C CA . ALA A 1 86 ? 9.309 2.623 -27.616 1.00 55.28 86 ALA A CA 1
ATOM 657 C C . ALA A 1 86 ? 10.517 1.838 -28.136 1.00 55.28 86 ALA A C 1
ATOM 659 O O . ALA A 1 86 ? 10.818 1.883 -29.330 1.00 55.28 86 ALA A O 1
ATOM 660 N N . VAL A 1 87 ? 11.244 1.183 -27.229 1.00 54.91 87 VAL A N 1
ATOM 661 C CA . VAL A 1 87 ? 12.227 0.185 -27.623 1.00 54.91 87 VAL A CA 1
ATOM 662 C C . VAL A 1 87 ? 11.376 -0.944 -28.172 1.00 54.91 87 VAL A C 1
ATOM 664 O O . VAL A 1 87 ? 10.797 -1.726 -27.423 1.00 54.91 87 VAL A O 1
ATOM 667 N N . VAL A 1 88 ? 11.189 -0.934 -29.488 1.00 53.47 88 VAL A N 1
ATOM 668 C CA . VAL A 1 88 ? 10.830 -2.138 -30.215 1.00 53.47 88 VAL A CA 1
ATOM 669 C C . VAL A 1 88 ? 11.977 -3.095 -29.938 1.00 53.47 88 VAL A C 1
ATOM 671 O O . VAL A 1 88 ? 13.081 -2.901 -30.439 1.00 53.47 88 VAL A O 1
ATOM 674 N N . GLU A 1 89 ? 11.758 -4.057 -29.044 1.00 52.19 89 GLU A N 1
ATOM 675 C CA . GLU A 1 89 ? 12.611 -5.235 -29.016 1.00 52.19 89 GLU A CA 1
ATOM 676 C C . GLU A 1 89 ? 12.471 -5.861 -30.400 1.00 52.19 89 GLU A C 1
ATOM 678 O O . GLU A 1 89 ? 11.429 -6.425 -30.748 1.00 52.19 89 GLU A O 1
ATOM 683 N N . GLU A 1 90 ? 13.485 -5.652 -31.241 1.00 46.28 90 GLU A N 1
ATOM 684 C CA . GLU A 1 90 ? 13.633 -6.454 -32.436 1.00 46.28 90 GLU A CA 1
ATOM 685 C C . GLU A 1 90 ? 13.709 -7.898 -31.969 1.00 46.28 90 GLU A C 1
ATOM 687 O O . GLU A 1 90 ? 14.543 -8.280 -31.149 1.00 46.28 90 GLU A O 1
ATOM 692 N N . VAL A 1 91 ? 12.751 -8.672 -32.456 1.00 49.41 91 VAL A N 1
ATOM 693 C CA . VAL A 1 91 ? 12.669 -10.105 -32.266 1.00 49.41 91 VAL A CA 1
ATOM 694 C C . VAL A 1 91 ? 13.941 -10.693 -32.881 1.00 49.41 91 VAL A C 1
ATOM 696 O O . VAL A 1 91 ? 13.994 -10.930 -34.088 1.00 49.41 91 VAL A O 1
ATOM 699 N N . GLU A 1 92 ? 14.990 -10.892 -32.081 1.00 47.03 92 GLU A N 1
ATOM 700 C CA . GLU A 1 92 ? 16.132 -11.719 -32.472 1.00 47.03 92 GLU A CA 1
ATOM 701 C C . GLU A 1 92 ? 15.632 -13.164 -32.579 1.00 47.03 92 GLU A C 1
ATOM 703 O O . GLU A 1 92 ? 15.653 -13.955 -31.639 1.00 47.03 92 GLU A O 1
ATOM 708 N N . SER A 1 93 ? 15.101 -13.479 -33.758 1.00 45.12 93 SER A N 1
ATOM 709 C CA . SER A 1 93 ? 14.829 -14.833 -34.219 1.00 45.12 93 SER A CA 1
ATOM 710 C C . SER A 1 93 ? 15.429 -14.997 -35.613 1.00 45.12 93 SER A C 1
ATOM 712 O O . SER A 1 93 ? 14.754 -14.831 -36.629 1.00 45.12 93 SER A O 1
ATOM 714 N N . ILE A 1 94 ? 16.731 -15.292 -35.636 1.00 40.31 94 ILE A N 1
ATOM 715 C CA . ILE A 1 94 ? 17.403 -16.083 -36.675 1.00 40.31 94 ILE A CA 1
ATOM 716 C C . ILE A 1 94 ? 18.208 -17.156 -35.950 1.00 40.31 94 ILE A C 1
ATOM 718 O O . ILE A 1 94 ? 18.954 -16.786 -35.017 1.00 40.31 94 ILE A O 1
#

Secondary structure (DSSP, 8-state):
-HHHHTSSS--SSHHHHHHHHHS-B-TTSSSB-TTTS--GGGTTT-GGGTT--HHHHHHHHHHHHHHHHHHGGGTTTTHHHHHS----------

pLDDT: mean 87.35, std 14.71, range [40.31, 97.5]

Sequence (94 aa):
PEALAGAVPRRDNLESLVDYIENPTTYDGLEEISEIHPGLKSTDIYPKMRSLTEDDLVAIAGHILLQPKVIGDMWGGGKTRYSAPAVVEEVESI

Foldseek 3Di:
DVLQCQFVVRLLDQVNQLVCQAFNAPSPRPGTDVVPDHHVVVCVVVVVRVPDDSVNSSVVSVCLNCVCVVPPCVVVVPPCVVPDDPPPPPPPDD

=== Feature glossary ===
The record interleaves many kinds of information about one protein. Here is each kind framed as the question it answers.

Q: What does the local fold look like, residue by residue?
A: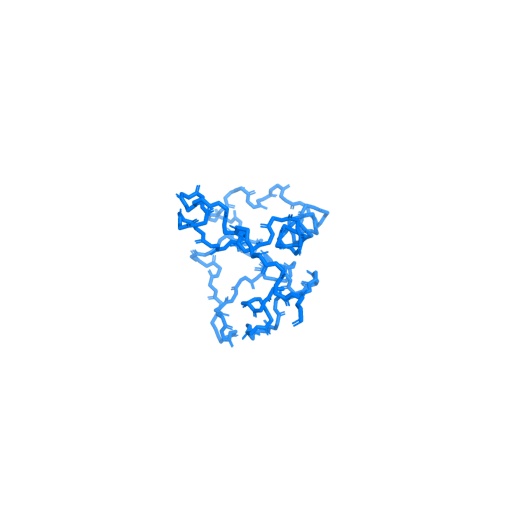 The Foldseek 3Di string encodes local tertiary geometry as a 20-letter alphabet — one character per residue — derived from the relative positions of nearby Cα atoms. Unlike the amino-acid sequence, 3Di is a direct function of the 3D structure, so two proteins with the same fold have similar 3Di strings even at low sequence identity.

Q: Which residues are in helices, strands, or loops?
A: The SS8 string is DSSP's per-residue secondary-structure call. α-helix (H) means an i→i+4 H-bond ladder; β-strand (E) means the residue participates in a β-sheet; 3₁₀ (G) and π (I) are tighter and wider helices; T/S are turns/bends; '-' is loop.

Q: How big and how compact is the whole molecule?
A: Radius of gyration (Rg) is the root-mean-square distance of Cα atoms from their centroid — a single number for overall size and compactness. A globular domain of N residues has Rg ≈ 2.2·N^0.38 Å; an extended or disordered chain has a much larger Rg. The Cα contact count is the number of residue pairs whose Cα atoms are within 8 Å and are more than four positions apart in sequence — a standard proxy for tertiary packing density. The bounding box is the smallest axis-aligned box enclosing all Cα atoms.

Q: Where is each backbone atom in 3D?
A: Structure coordinates are given as an mmCIF _atom_site loop: one row per atom with element, residue name, chain id, sequence number, and x/y/z position in Å. Only the four main-chain atoms per residue are included here; side chains are omitted to keep the record compact.

Q: What is the amino-acid chain?
A: Primary structure: the covalent order of the twenty standard amino acids along the backbone. Two proteins with the same sequence will (almost always) fold to the same structure; two with 30% identity often share a fold but not the details.

Q: What if only a Cα trace is available?
A: Three-state secondary structure (P-SEA) collapses the eight DSSP classes into helix (a), strand (b), and coil (c). P-SEA assigns these from Cα geometry alone — distances and angles — without requiring backbone oxygens, so it works on any Cα trace.

Q: What family and function is it annotated with?
A: Database cross-references. InterPro integrates a dozen domain/family signature databases into unified entries with residue-range hits. GO terms attach function/process/location labels with evidence codes. CATH codes position the fold in a four-level structural taxonomy. Organism is the NCBI-taxonomy species name.

Q: How confident is the AlphaFold model at each residue?
A: pLDDT is the predicted lDDT-Cα score: AlphaFold's confidence that the local environment of each residue (all inter-atomic distances within 15 Å) is correctly placed. It is a per-residue number between 0 and 100, with higher meaning more reliable.

Q: How mobile is each atom in the crystal?
A: B-factor (Debye–Waller factor) reflects atomic displacement in the crystal lattice. It is an experimental observable (units Å²), not a prediction; low values mean the atom is pinned down, high values mean it moves or is heterogeneous across the crystal.

Q: Which residues are buried vs exposed?
A: SASA measures how much of the protein is reachable by solvent. It is computed by rolling a water-sized probe over the atomic surface and summing the exposed area (Å²). Per-residue SASA distinguishes core (buried, low SASA) from surface (exposed, high SASA) residues; total SASA is a whole-molecule size measure.

Q: What do the diagnostic plots show?
A: Plot images: a contact map (which residues are close in 3D, as an N×N binary image), a Ramachandran scatter (backbone torsion angles, revealing secondary-structure composition at a glance), and — for AlphaFold structures — a PAE heatmap (pairwise prediction confidence).

Q: What known structures does this most resemble?
A: The Foldseek neighbor list gives the closest experimentally determined structures in the PDB, ranked by structural alignment. TM-score near 1 means near-identical fold; near 0.3 means only rough topology match. This is how one finds what a novel AlphaFold prediction most resembles in the solved-structure universe.

Q: Are the domains correctly placed relative to each other?
A: Predicted aligned error is AlphaFold's pairwise confidence. Unlike pLDDT (per-residue), PAE is per-residue-pair and captures whether two parts of the structure are correctly placed relative to each other. Units are ångströms of expected positional error.

Q: What do the rendered images show?
A: Structure images are PyMOL renders from six orthogonal camera directions. Cartoon representation draws helices as coils and strands as arrows; sticks shows the backbone as bonds; surface shows the solvent-excluded envelope. Rainbow coloring maps sequence position to hue (b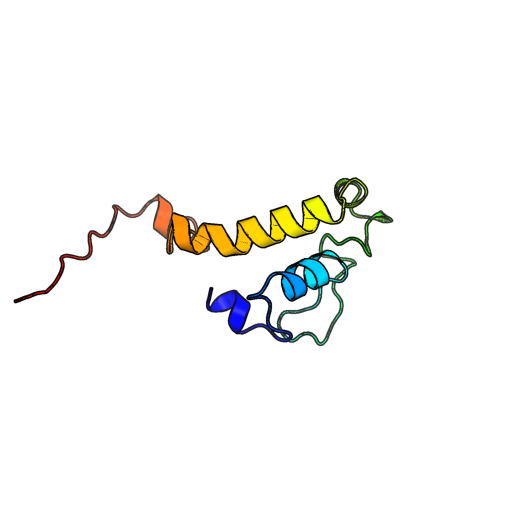lue→red, N→C); chain coloring assigns a distinct color per polypeptide.

Q: What are the backbone torsion angles?
A: φ (phi) and ψ (psi) are the two rotatable backbone dihedrals per residue: φ is the C(i-1)–N–Cα–C torsion, ψ is the N–Cα–C–N(i+1) torsion, both in degrees on (−180°, 180°]. α-helical residues cluster near (−60°, −45°); β-strand residues near (−120°, +130°). A Ramachandran plot is simply a scatter of (φ, ψ) for every residue.